Protein AF-A0AB39VF86-F1 (afdb_monomer)

pLDDT: mean 93.36, std 5.09, range [64.38, 97.19]

Sequence (71 aa):
MRVSNKGVDGT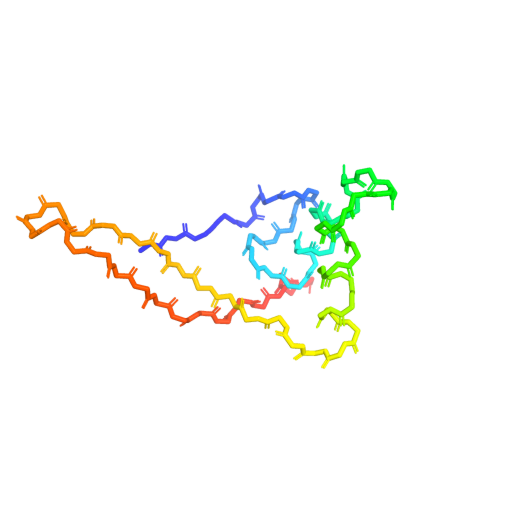RQMSPDWVKNVSSKLDKNNPVKKAVDEAIDNGKINTGLVGVDKKTGELIFIPTRITNIKK

Structure (mmCIF, N/CA/C/O backbone):
data_AF-A0AB39VF86-F1
#
_entry.id   AF-A0AB39VF86-F1
#
loop_
_atom_site.group_PDB
_atom_site.id
_atom_site.type_symbol
_atom_site.label_atom_id
_atom_site.label_alt_id
_atom_site.label_comp_id
_atom_site.label_asym_id
_atom_site.label_entity_id
_atom_site.label_seq_id
_atom_site.pdbx_PDB_ins_code
_atom_site.Cartn_x
_atom_site.Cartn_y
_atom_site.Cartn_z
_atom_site.occupancy
_atom_site.B_iso_or_equiv
_atom_site.auth_seq_id
_atom_site.auth_comp_id
_atom_site.auth_asym_id
_atom_site.auth_atom_id
_atom_site.pdbx_PDB_model_num
ATOM 1 N N . MET A 1 1 ? -17.424 2.123 0.175 1.00 71.25 1 MET A N 1
ATOM 2 C CA . MET A 1 1 ? -16.175 2.919 0.090 1.00 71.25 1 MET A CA 1
ATOM 3 C C . MET A 1 1 ? -15.632 2.802 -1.326 1.00 71.25 1 MET A C 1
ATOM 5 O O . MET A 1 1 ? -15.715 1.718 -1.888 1.00 71.25 1 MET A O 1
ATOM 9 N N . ARG A 1 2 ? -15.135 3.888 -1.925 1.00 82.19 2 ARG A N 1
ATOM 10 C CA . ARG A 1 2 ? -14.554 3.872 -3.278 1.00 82.19 2 ARG A CA 1
ATOM 11 C C . ARG A 1 2 ? -13.179 4.518 -3.230 1.00 82.19 2 ARG A C 1
ATOM 13 O O . ARG A 1 2 ? -13.049 5.604 -2.677 1.00 82.19 2 ARG A O 1
ATOM 20 N N . VAL A 1 3 ? -12.187 3.868 -3.825 1.00 89.62 3 VAL A N 1
ATOM 21 C CA . VAL A 1 3 ? -10.848 4.441 -3.996 1.00 89.62 3 VAL A CA 1
ATOM 22 C C . VAL A 1 3 ? -10.763 5.238 -5.299 1.00 89.62 3 VAL A C 1
ATOM 24 O O . VAL A 1 3 ? -11.524 5.001 -6.240 1.00 89.62 3 VAL A O 1
ATOM 27 N N . SER A 1 4 ? -9.851 6.204 -5.365 1.00 93.44 4 SER A N 1
ATOM 28 C CA . SER A 1 4 ? -9.663 7.045 -6.547 1.00 93.44 4 SER A CA 1
ATOM 29 C C . SER A 1 4 ? -8.857 6.336 -7.642 1.00 93.44 4 SER A C 1
ATOM 31 O O . SER A 1 4 ? -7.831 5.718 -7.365 1.00 93.44 4 SER A O 1
ATOM 33 N N . ASN A 1 5 ? -9.267 6.504 -8.905 1.00 94.94 5 ASN A N 1
ATOM 34 C CA . ASN A 1 5 ? -8.440 6.191 -10.085 1.00 94.94 5 ASN A CA 1
ATOM 35 C C . ASN A 1 5 ? -7.477 7.336 -10.457 1.00 94.94 5 ASN A C 1
ATOM 37 O O . ASN A 1 5 ? -6.796 7.256 -11.469 1.00 94.94 5 ASN A O 1
ATOM 41 N N . LYS A 1 6 ? -7.460 8.420 -9.678 1.00 95.38 6 LYS A N 1
ATOM 42 C CA . LYS A 1 6 ? -6.609 9.602 -9.864 1.00 95.38 6 LYS A CA 1
ATOM 43 C C . LYS A 1 6 ? -5.707 9.779 -8.640 1.00 95.38 6 LYS A C 1
ATOM 45 O O . LYS A 1 6 ? -5.732 10.816 -7.986 1.00 95.38 6 LYS A O 1
ATOM 50 N N . GLY A 1 7 ? -5.036 8.703 -8.242 1.00 93.00 7 GLY A N 1
ATOM 51 C CA . GLY A 1 7 ? -4.071 8.698 -7.150 1.00 93.00 7 GLY A CA 1
ATOM 52 C C . GLY A 1 7 ? -2.745 9.334 -7.559 1.00 93.00 7 GLY A C 1
ATOM 53 O O . GLY A 1 7 ? -2.651 10.043 -8.562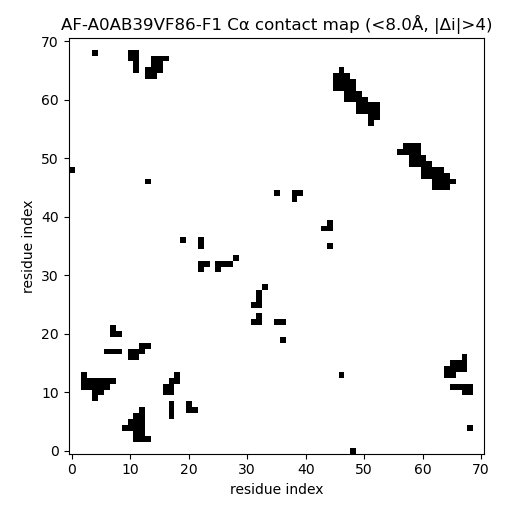 1.00 93.00 7 GLY A O 1
ATOM 54 N N . VAL A 1 8 ? -1.710 9.066 -6.764 1.00 94.19 8 VAL A N 1
ATOM 55 C CA . VAL A 1 8 ? -0.357 9.569 -7.009 1.00 94.19 8 VAL A CA 1
ATOM 56 C C . VAL A 1 8 ? 0.100 9.175 -8.413 1.00 94.19 8 VAL A C 1
ATOM 58 O O . VAL A 1 8 ? 0.083 8.001 -8.779 1.00 94.19 8 VAL A O 1
ATOM 61 N N . ASP A 1 9 ? 0.462 10.181 -9.203 1.00 93.44 9 ASP A N 1
ATOM 62 C CA . ASP A 1 9 ? 0.898 10.058 -10.596 1.00 93.44 9 ASP A CA 1
ATOM 63 C C . ASP A 1 9 ? -0.126 9.331 -11.494 1.00 93.44 9 ASP A C 1
ATOM 65 O O . ASP A 1 9 ? 0.225 8.555 -12.378 1.00 93.44 9 ASP A O 1
ATOM 69 N N . GLY A 1 10 ? -1.424 9.550 -11.246 1.00 94.19 10 GLY A N 1
ATOM 70 C CA . GLY A 1 10 ? -2.515 9.001 -12.063 1.00 94.19 10 GLY A CA 1
ATOM 71 C C . GLY A 1 10 ? -2.801 7.513 -11.839 1.00 94.19 10 GLY A C 1
ATOM 72 O O . GLY A 1 10 ? -3.625 6.931 -12.540 1.00 94.19 10 GLY A O 1
ATOM 73 N N . THR A 1 11 ? -2.153 6.888 -10.856 1.00 96.19 11 THR A N 1
ATOM 74 C CA . THR A 1 11 ? -2.380 5.480 -10.508 1.00 96.19 11 THR A CA 1
ATOM 75 C C . THR A 1 11 ? -3.678 5.288 -9.722 1.00 96.19 11 THR A C 1
ATOM 77 O O . THR A 1 11 ? -4.209 6.213 -9.100 1.00 96.19 11 THR A O 1
ATOM 80 N N . ARG A 1 12 ? -4.211 4.062 -9.699 1.00 95.44 12 ARG A N 1
ATOM 81 C CA . ARG A 1 12 ? -5.341 3.730 -8.822 1.00 95.44 12 ARG A CA 1
ATOM 82 C C . ARG A 1 12 ? -4.856 3.626 -7.379 1.00 95.44 12 ARG A C 1
ATOM 84 O O . ARG A 1 12 ? -3.953 2.846 -7.102 1.00 95.44 12 ARG A O 1
ATOM 91 N N . GLN A 1 13 ? -5.474 4.354 -6.455 1.00 95.25 13 GLN A N 1
ATOM 92 C CA . GLN A 1 13 ? -5.145 4.267 -5.030 1.00 95.25 13 GLN A CA 1
ATOM 93 C C . GLN A 1 13 ? -5.138 2.812 -4.537 1.00 95.25 13 GLN A C 1
ATOM 95 O O . GLN A 1 13 ? -5.996 2.019 -4.926 1.00 95.25 13 GLN A O 1
ATOM 100 N N . MET A 1 14 ? -4.163 2.486 -3.682 1.00 93.94 14 MET A N 1
ATOM 101 C CA . MET A 1 14 ? -3.895 1.146 -3.132 1.00 93.94 14 MET A CA 1
ATOM 102 C C . MET A 1 14 ? -3.461 0.077 -4.149 1.00 93.94 14 MET A C 1
ATOM 104 O O . MET A 1 14 ? -3.204 -1.053 -3.747 1.00 93.94 14 MET A O 1
ATOM 108 N N . SER A 1 15 ? -3.359 0.396 -5.444 1.00 94.69 15 SER A N 1
ATOM 109 C CA . SER A 1 15 ? -2.781 -0.530 -6.426 1.00 94.69 15 SER A CA 1
ATOM 110 C C . SER A 1 15 ? -1.258 -0.658 -6.260 1.00 94.69 15 SER A C 1
ATOM 112 O O . SER A 1 15 ? -0.640 0.255 -5.703 1.00 94.69 15 SER A O 1
ATOM 114 N N . PRO A 1 16 ? -0.633 -1.745 -6.752 1.00 95.12 16 PRO A N 1
ATOM 115 C CA . PRO A 1 16 ? 0.820 -1.912 -6.712 1.00 95.12 16 PRO A CA 1
ATOM 116 C C . PRO A 1 16 ? 1.605 -0.692 -7.218 1.00 95.12 16 PRO A C 1
ATOM 118 O O . PRO A 1 16 ? 2.527 -0.236 -6.541 1.00 95.12 16 PRO A O 1
ATOM 121 N N . ASP A 1 17 ? 1.194 -0.105 -8.346 1.00 95.75 17 ASP A N 1
ATOM 122 C CA . ASP A 1 17 ? 1.876 1.071 -8.907 1.00 95.75 17 ASP A CA 1
ATOM 123 C C . ASP A 1 17 ? 1.730 2.292 -7.993 1.00 95.75 17 ASP A C 1
ATOM 125 O O . ASP A 1 17 ? 2.669 3.065 -7.813 1.00 95.75 17 ASP A O 1
ATOM 129 N N . TRP A 1 18 ? 0.565 2.449 -7.362 1.00 96.00 18 TRP A N 1
ATOM 130 C CA . TRP A 1 18 ? 0.342 3.533 -6.412 1.00 96.00 18 TRP A CA 1
ATOM 131 C C . TRP A 1 18 ? 1.227 3.403 -5.174 1.00 96.00 18 TRP A C 1
ATOM 133 O O . TRP A 1 18 ? 1.823 4.394 -4.761 1.00 96.00 18 TRP A O 1
ATOM 143 N N . VAL A 1 19 ? 1.351 2.200 -4.601 1.00 95.38 19 VAL A N 1
ATOM 144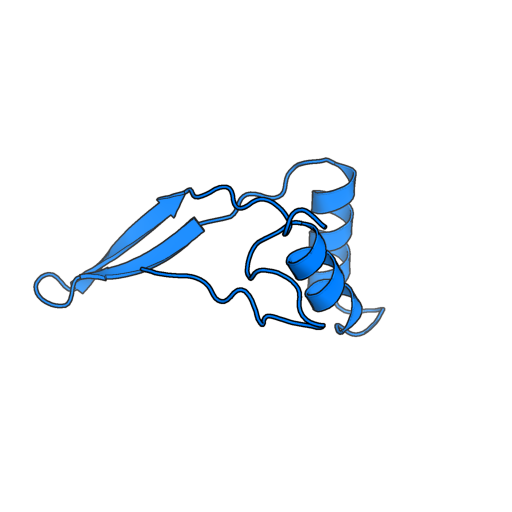 C CA . VAL A 1 19 ? 2.219 1.964 -3.432 1.00 95.38 19 VAL A CA 1
ATOM 145 C C . VAL A 1 19 ? 3.669 2.301 -3.779 1.00 95.38 19 VAL A C 1
ATOM 147 O O . VAL A 1 19 ? 4.330 3.017 -3.026 1.00 95.38 19 VAL A O 1
ATOM 150 N N . LYS A 1 20 ? 4.139 1.871 -4.956 1.00 95.38 20 LYS A N 1
ATOM 151 C CA . LYS A 1 20 ? 5.485 2.184 -5.446 1.00 95.38 20 LYS A CA 1
ATOM 152 C C . LYS A 1 20 ? 5.702 3.690 -5.625 1.00 95.38 20 LYS A C 1
ATOM 154 O O . LYS A 1 20 ? 6.730 4.209 -5.198 1.00 95.38 20 LYS A O 1
ATOM 159 N N . ASN A 1 21 ? 4.731 4.403 -6.197 1.00 95.94 21 ASN A N 1
ATOM 160 C CA . ASN A 1 21 ? 4.831 5.848 -6.419 1.00 95.94 21 ASN A CA 1
ATOM 161 C C . ASN A 1 21 ? 4.719 6.666 -5.127 1.00 95.94 21 ASN A C 1
ATOM 163 O O . ASN A 1 21 ? 5.277 7.753 -5.027 1.00 95.94 21 ASN A O 1
ATOM 167 N N . VAL A 1 22 ? 4.003 6.169 -4.118 1.00 94.69 22 VAL A N 1
ATOM 168 C CA . VAL A 1 22 ? 4.007 6.786 -2.786 1.00 94.69 22 VAL A CA 1
ATOM 169 C C . VAL A 1 22 ? 5.359 6.556 -2.110 1.00 94.69 22 VAL A C 1
ATOM 171 O O . VAL A 1 22 ? 5.964 7.518 -1.642 1.00 94.69 22 VAL A O 1
ATOM 174 N N . SER A 1 23 ? 5.869 5.317 -2.115 1.00 95.00 23 SER A N 1
ATOM 175 C CA . SER A 1 23 ? 7.189 4.989 -1.553 1.00 95.00 23 SER A CA 1
ATOM 176 C C . SER A 1 23 ? 8.307 5.798 -2.219 1.00 95.00 23 SER A C 1
ATOM 178 O O . SER A 1 23 ? 9.228 6.276 -1.553 1.00 95.00 23 SER A O 1
ATOM 180 N N . SER A 1 24 ? 8.233 6.024 -3.536 1.00 94.62 24 SER A N 1
ATOM 181 C CA . SER A 1 24 ? 9.247 6.782 -4.278 1.00 94.62 24 SER A CA 1
ATOM 182 C C . SER A 1 24 ? 9.359 8.248 -3.847 1.00 94.62 24 SER A C 1
ATOM 184 O O . SER A 1 24 ? 10.442 8.815 -3.971 1.00 94.62 24 SER A O 1
ATOM 186 N N . LYS A 1 25 ? 8.289 8.828 -3.288 1.00 94.81 25 LYS A N 1
ATOM 187 C CA . LYS A 1 25 ? 8.241 10.216 -2.796 1.00 94.81 25 LYS A CA 1
ATOM 188 C C . LYS A 1 25 ? 8.752 10.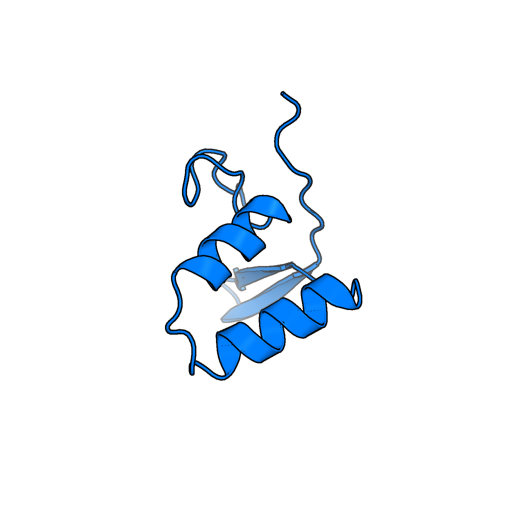386 -1.364 1.00 94.81 25 LYS A C 1
ATOM 190 O O . LYS A 1 25 ? 8.901 11.518 -0.918 1.00 94.81 25 LYS A O 1
ATOM 195 N N . LEU A 1 26 ? 9.009 9.293 -0.646 1.00 94.94 26 LEU A N 1
ATOM 196 C CA . LEU A 1 26 ? 9.645 9.338 0.669 1.00 94.94 26 LEU A CA 1
ATOM 197 C C . LEU A 1 26 ? 11.159 9.528 0.533 1.00 94.94 26 LEU A C 1
ATOM 199 O O . LEU A 1 26 ? 11.779 8.989 -0.392 1.00 94.94 26 LEU A O 1
ATOM 203 N N . ASP A 1 27 ? 11.754 10.226 1.504 1.00 95.31 27 ASP A N 1
ATOM 204 C CA . ASP A 1 27 ? 13.204 10.407 1.587 1.00 95.31 27 ASP A CA 1
ATOM 205 C C . ASP A 1 27 ? 13.944 9.068 1.545 1.00 95.31 27 ASP A C 1
ATOM 207 O O . ASP A 1 27 ? 13.504 8.066 2.112 1.00 95.31 27 ASP A O 1
ATOM 211 N N . LYS A 1 28 ? 15.124 9.058 0.918 1.00 91.69 28 LYS A N 1
ATOM 212 C CA . LYS A 1 28 ? 15.922 7.838 0.723 1.00 91.69 28 LYS A CA 1
ATOM 213 C C . LYS A 1 28 ? 16.242 7.107 2.034 1.00 91.69 28 LYS A C 1
ATOM 215 O O . LYS A 1 28 ? 16.260 5.882 2.051 1.00 91.69 28 LYS A O 1
ATOM 220 N N . ASN A 1 29 ? 16.469 7.852 3.116 1.00 94.44 29 ASN A N 1
ATOM 221 C CA . ASN A 1 29 ? 16.808 7.305 4.433 1.00 94.44 29 ASN A CA 1
ATOM 222 C C . ASN A 1 29 ? 15.573 7.077 5.324 1.00 94.44 29 ASN A C 1
ATOM 224 O O . ASN A 1 29 ? 15.718 6.775 6.507 1.00 94.44 29 ASN A O 1
ATOM 228 N N . ASN A 1 30 ? 14.358 7.238 4.788 1.00 96.12 30 ASN A N 1
ATOM 229 C CA . ASN A 1 30 ? 13.137 7.037 5.552 1.00 96.12 30 ASN A CA 1
ATOM 230 C C . ASN A 1 30 ? 12.938 5.533 5.848 1.00 96.12 30 ASN A C 1
ATOM 232 O O . ASN A 1 30 ? 12.860 4.735 4.909 1.00 96.12 30 ASN A O 1
ATOM 236 N N . PRO A 1 31 ? 12.810 5.116 7.121 1.00 95.75 31 PRO A N 1
ATOM 237 C CA . PRO A 1 31 ? 12.628 3.706 7.471 1.00 95.75 31 PRO A CA 1
ATOM 238 C C . PRO A 1 31 ? 11.346 3.099 6.879 1.00 95.75 31 PRO A C 1
ATOM 240 O O . PRO A 1 31 ? 11.325 1.913 6.556 1.00 95.75 31 PRO A O 1
ATOM 243 N N . VAL A 1 32 ? 10.299 3.907 6.669 1.00 95.50 32 VAL A N 1
ATOM 244 C CA . VAL A 1 32 ? 9.048 3.467 6.031 1.00 95.50 32 VAL A CA 1
ATOM 245 C C . VAL A 1 32 ? 9.289 3.081 4.579 1.00 95.50 32 VAL A C 1
ATOM 247 O O . VAL A 1 32 ? 8.779 2.058 4.136 1.00 95.50 32 VAL A O 1
ATOM 250 N N . LYS A 1 33 ? 10.099 3.860 3.851 1.00 96.44 33 LYS A N 1
ATOM 251 C CA . LYS A 1 33 ? 10.457 3.557 2.462 1.00 96.44 33 LYS A CA 1
ATOM 252 C C . LYS A 1 33 ? 11.104 2.178 2.367 1.00 96.44 33 LYS A C 1
ATOM 254 O O . LYS A 1 33 ? 10.636 1.334 1.614 1.00 96.44 33 LYS A O 1
ATOM 259 N N . LYS A 1 34 ? 12.121 1.936 3.200 1.00 96.00 34 LYS A N 1
ATOM 260 C CA . LYS A 1 34 ? 12.823 0.649 3.259 1.00 96.00 34 LYS A CA 1
ATOM 261 C C . LYS A 1 34 ? 11.862 -0.510 3.548 1.00 96.00 34 LYS A C 1
ATOM 263 O O . LYS A 1 34 ? 11.885 -1.502 2.833 1.00 96.00 34 LYS A O 1
ATOM 268 N N . ALA A 1 35 ? 10.993 -0.365 4.549 1.00 95.94 35 ALA A N 1
ATOM 269 C CA . ALA A 1 35 ? 10.028 -1.404 4.908 1.00 95.94 35 ALA A CA 1
ATOM 270 C C . ALA A 1 35 ? 9.007 -1.688 3.790 1.00 95.94 35 ALA A C 1
ATOM 272 O O . ALA A 1 35 ? 8.654 -2.843 3.552 1.00 95.94 35 ALA A O 1
ATOM 273 N N . VAL A 1 36 ? 8.529 -0.647 3.098 1.00 95.38 36 VAL A N 1
ATOM 274 C CA . VAL A 1 36 ? 7.598 -0.793 1.971 1.00 95.38 36 VAL A CA 1
ATOM 275 C C . VAL A 1 36 ? 8.284 -1.460 0.782 1.00 95.38 36 VAL A C 1
ATOM 277 O O . VAL A 1 36 ? 7.716 -2.393 0.221 1.00 95.38 36 VAL A O 1
ATOM 280 N N . ASP A 1 37 ? 9.495 -1.031 0.429 1.00 94.69 37 ASP A N 1
ATOM 281 C CA . ASP A 1 37 ? 10.254 -1.585 -0.695 1.00 94.69 37 ASP A CA 1
ATOM 282 C C . ASP A 1 37 ? 10.578 -3.075 -0.453 1.00 94.69 37 ASP A C 1
ATOM 284 O O . ASP A 1 37 ? 10.262 -3.916 -1.292 1.00 94.69 37 ASP A O 1
ATOM 288 N N . GLU A 1 38 ? 11.052 -3.443 0.746 1.00 96.12 38 GLU A N 1
ATOM 289 C CA . GLU A 1 38 ? 11.271 -4.848 1.128 1.00 96.12 38 GLU A CA 1
ATOM 290 C C . GLU A 1 38 ? 9.977 -5.679 1.080 1.00 96.12 38 GLU A C 1
ATOM 292 O O . GLU A 1 38 ? 9.985 -6.849 0.687 1.00 96.12 38 GLU A O 1
ATOM 297 N N . ALA A 1 39 ? 8.839 -5.111 1.485 1.00 95.75 39 ALA A N 1
ATOM 298 C CA . ALA A 1 39 ? 7.560 -5.810 1.426 1.00 95.75 39 ALA A CA 1
ATOM 299 C C . ALA A 1 39 ? 7.050 -5.981 -0.015 1.00 95.75 39 ALA A C 1
ATOM 301 O O . ALA A 1 39 ? 6.419 -7.001 -0.305 1.00 95.75 39 ALA A O 1
ATOM 302 N N . ILE A 1 40 ? 7.320 -5.025 -0.911 1.00 94.12 40 ILE A N 1
ATOM 303 C CA . ILE A 1 40 ? 7.035 -5.150 -2.347 1.00 94.12 40 ILE A CA 1
ATOM 304 C C . ILE A 1 40 ? 7.872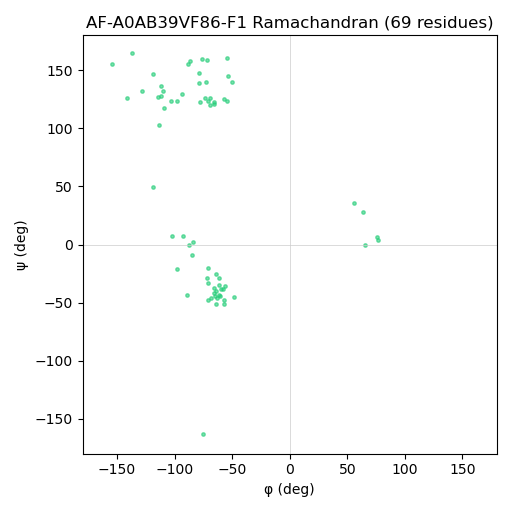 -6.286 -2.937 1.00 94.12 40 ILE A C 1
ATOM 306 O O . ILE A 1 40 ? 7.301 -7.193 -3.542 1.00 94.12 40 ILE A O 1
ATOM 310 N N . ASP A 1 41 ? 9.185 -6.275 -2.699 1.00 95.00 41 ASP A N 1
ATOM 311 C CA . ASP A 1 41 ? 10.126 -7.255 -3.257 1.00 95.00 41 ASP A CA 1
ATOM 312 C C . ASP A 1 41 ? 9.803 -8.686 -2.807 1.00 95.00 41 ASP A C 1
ATOM 314 O O . ASP A 1 41 ? 9.912 -9.638 -3.578 1.00 95.00 41 ASP A O 1
ATOM 318 N N . ASN A 1 42 ? 9.323 -8.837 -1.572 1.00 96.38 42 ASN A N 1
ATOM 319 C CA . ASN A 1 42 ? 8.923 -10.127 -1.015 1.00 96.38 42 ASN A CA 1
ATOM 320 C C . ASN A 1 42 ? 7.461 -10.517 -1.313 1.00 96.38 42 ASN A C 1
ATOM 322 O O . ASN A 1 42 ? 7.008 -11.562 -0.842 1.00 96.38 42 ASN A O 1
ATOM 326 N N . GLY A 1 43 ? 6.688 -9.684 -2.019 1.00 92.75 43 GLY A N 1
ATOM 327 C CA . GLY A 1 43 ? 5.265 -9.935 -2.283 1.00 92.75 43 GLY A CA 1
ATOM 328 C C . GLY A 1 43 ? 4.387 -9.967 -1.022 1.00 92.75 43 GLY A C 1
ATOM 329 O O . GLY A 1 43 ? 3.366 -10.651 -0.994 1.00 92.75 43 GLY A O 1
ATOM 330 N N . LYS A 1 44 ? 4.783 -9.248 0.038 1.00 93.62 44 LYS A N 1
ATOM 331 C CA . LYS A 1 44 ? 4.144 -9.247 1.370 1.00 93.62 44 LYS A CA 1
ATOM 332 C C . LYS A 1 44 ? 3.260 -8.027 1.647 1.00 93.62 44 LYS A C 1
ATOM 334 O O . LYS A 1 44 ? 2.775 -7.866 2.767 1.00 93.62 44 LYS A O 1
ATOM 339 N N . ILE A 1 45 ? 3.021 -7.169 0.654 1.00 92.81 45 ILE A N 1
ATOM 340 C CA . ILE A 1 45 ? 2.095 -6.040 0.799 1.00 92.81 45 ILE A CA 1
ATOM 341 C C . ILE A 1 45 ? 0.656 -6.553 0.914 1.00 92.81 45 ILE A C 1
ATOM 343 O O . ILE A 1 45 ? 0.116 -7.166 -0.008 1.00 92.81 45 ILE A O 1
ATOM 347 N N . ASN A 1 46 ? 0.014 -6.232 2.036 1.00 90.94 46 ASN A N 1
ATOM 348 C CA . ASN A 1 46 ? -1.422 -6.387 2.231 1.00 90.94 46 ASN A CA 1
ATOM 349 C C . ASN A 1 46 ? -2.065 -5.006 2.333 1.00 90.94 46 ASN A C 1
ATOM 351 O O . ASN A 1 46 ? -1.558 -4.121 3.019 1.00 90.94 46 ASN A O 1
ATOM 355 N N . THR A 1 47 ? -3.196 -4.828 1.661 1.00 91.38 47 THR A N 1
ATOM 356 C CA . THR A 1 47 ? -3.950 -3.574 1.658 1.00 91.38 47 THR A CA 1
ATOM 357 C C . THR A 1 47 ? -5.343 -3.794 2.229 1.00 91.38 47 THR A C 1
ATOM 359 O O . THR A 1 47 ? -5.947 -4.854 2.059 1.00 91.38 47 THR A O 1
ATOM 362 N N . GLY A 1 48 ? -5.875 -2.781 2.905 1.00 92.94 48 GLY A N 1
ATOM 363 C CA . GLY A 1 48 ? -7.230 -2.809 3.434 1.00 92.94 48 GLY A CA 1
ATOM 364 C C . GLY A 1 48 ? -7.802 -1.411 3.582 1.00 92.94 48 GLY A C 1
ATOM 365 O O . GLY A 1 48 ? -7.067 -0.428 3.664 1.00 92.94 48 GLY A O 1
ATOM 366 N N . LEU A 1 49 ? -9.126 -1.335 3.561 1.00 93.00 49 LEU A N 1
ATOM 367 C CA . LEU A 1 49 ? -9.869 -0.118 3.848 1.00 93.00 49 LEU A CA 1
ATOM 368 C C . LEU A 1 49 ? -10.232 -0.116 5.329 1.00 93.00 49 LEU A C 1
ATOM 370 O O . LEU A 1 49 ? -10.775 -1.099 5.827 1.00 93.00 49 LEU A O 1
ATOM 374 N N . VAL A 1 50 ? -9.940 0.988 6.010 1.00 92.69 50 VAL A N 1
ATOM 375 C CA . VAL A 1 50 ? -10.304 1.185 7.416 1.00 92.69 50 VAL A CA 1
ATOM 376 C C . VAL A 1 50 ? -11.385 2.245 7.499 1.00 92.69 50 VAL A C 1
ATOM 378 O O . VAL A 1 50 ? -11.274 3.305 6.879 1.00 92.69 50 VAL A O 1
ATOM 381 N N . GLY A 1 51 ? -12.436 1.951 8.253 1.00 93.00 51 GLY A N 1
ATOM 382 C CA . GLY A 1 51 ? -13.492 2.893 8.591 1.00 93.00 51 GLY A CA 1
ATOM 383 C C . GLY A 1 51 ? -13.869 2.780 10.061 1.00 93.00 51 GLY A C 1
ATOM 384 O O . GLY A 1 51 ? -13.525 1.804 10.721 1.00 93.00 51 GLY A O 1
ATOM 385 N N . VAL A 1 52 ? -14.581 3.785 10.557 1.00 95.19 52 VAL A N 1
ATOM 386 C CA . VAL A 1 52 ? -15.198 3.760 11.885 1.00 95.19 52 VAL A CA 1
ATOM 387 C C . VAL A 1 52 ? -16.705 3.715 11.687 1.00 95.19 52 VAL A C 1
ATOM 389 O O . VAL A 1 52 ? -17.251 4.545 10.949 1.00 95.19 52 VAL A O 1
ATOM 392 N N . ASP A 1 53 ? -17.375 2.756 12.319 1.00 94.75 53 ASP A N 1
ATOM 393 C CA . ASP A 1 53 ? -18.830 2.775 12.399 1.00 94.75 53 ASP A CA 1
ATOM 394 C C . ASP A 1 53 ? -19.262 3.980 13.243 1.00 94.75 53 ASP A C 1
ATOM 396 O O . ASP A 1 53 ? -18.871 4.133 14.397 1.00 94.75 53 ASP A O 1
ATOM 400 N N . LYS A 1 54 ? -20.062 4.877 12.665 1.00 95.06 54 LYS A N 1
ATOM 401 C CA . LYS A 1 54 ? -20.452 6.121 13.345 1.00 95.06 54 LYS A CA 1
ATOM 402 C C . LYS A 1 54 ? -21.419 5.911 14.513 1.00 95.06 54 LYS A C 1
ATOM 404 O O . LYS A 1 54 ? -21.564 6.823 15.319 1.00 95.06 54 LYS A O 1
ATOM 409 N N . LYS A 1 55 ? -22.127 4.782 14.567 1.00 96.88 55 LYS A N 1
ATOM 410 C CA . LYS A 1 55 ? -23.098 4.467 15.620 1.00 96.88 55 LYS A CA 1
ATOM 411 C C . LYS A 1 55 ? -22.422 3.765 16.790 1.00 96.88 55 LYS A C 1
ATOM 413 O O . LYS A 1 55 ? -22.722 4.102 17.929 1.00 96.88 55 LYS A O 1
ATOM 418 N N . THR A 1 56 ? -21.542 2.803 16.510 1.00 96.94 56 THR A N 1
ATOM 419 C CA . THR A 1 56 ? -20.895 1.978 17.545 1.00 96.94 56 THR A CA 1
ATOM 420 C C . THR A 1 56 ? -19.499 2.470 17.920 1.00 96.94 56 THR A C 1
ATOM 422 O O . THR A 1 56 ? -19.016 2.162 19.005 1.00 96.94 56 THR A O 1
ATOM 425 N N . GLY A 1 57 ? -18.847 3.253 17.057 1.00 96.06 57 GLY A N 1
ATOM 426 C CA . GLY A 1 57 ? -17.455 3.675 17.227 1.00 96.06 57 GLY A CA 1
ATOM 427 C C . GLY A 1 57 ? -16.436 2.582 16.891 1.00 96.06 57 GLY A C 1
ATOM 428 O O . GLY A 1 57 ? -15.236 2.793 17.059 1.00 96.06 57 GLY A O 1
ATOM 429 N N . GLU A 1 58 ? -16.884 1.422 16.410 1.00 97.19 58 GLU A N 1
ATOM 430 C CA . GLU A 1 58 ? -16.009 0.289 16.119 1.00 97.19 58 GLU A CA 1
ATOM 431 C C . GLU A 1 58 ? -15.158 0.533 14.868 1.00 97.19 58 GLU A C 1
ATOM 433 O O . GLU A 1 58 ? -15.626 1.055 13.851 1.00 97.19 58 GLU A O 1
ATOM 438 N N . LEU A 1 59 ? -13.893 0.112 14.931 1.00 96.00 59 LEU A N 1
ATOM 439 C CA . LEU A 1 59 ? -13.001 0.078 13.777 1.00 96.00 59 LEU A CA 1
ATOM 440 C C . LEU A 1 59 ? -13.327 -1.133 12.905 1.00 96.00 59 LEU A C 1
ATOM 442 O O . LEU A 1 59 ? -13.238 -2.277 13.344 1.00 96.00 59 LEU A O 1
ATOM 446 N N . ILE A 1 60 ? -13.633 -0.876 11.638 1.00 94.25 60 ILE A N 1
ATOM 447 C CA . ILE A 1 60 ? -13.888 -1.903 10.632 1.00 94.25 60 ILE A CA 1
ATOM 448 C C . ILE A 1 60 ? -12.709 -1.912 9.662 1.00 94.25 60 ILE A C 1
ATOM 450 O O . ILE A 1 60 ? -12.462 -0.928 8.961 1.00 94.25 60 ILE A O 1
ATOM 454 N N . PHE A 1 61 ? -11.993 -3.036 9.605 1.00 93.38 61 PHE A N 1
ATOM 455 C CA . PHE A 1 61 ? -10.949 -3.296 8.615 1.00 93.38 61 PHE A CA 1
ATOM 456 C C . PHE A 1 61 ? -11.478 -4.251 7.545 1.00 93.38 61 PHE A C 1
ATOM 458 O O . PHE A 1 61 ? -11.896 -5.365 7.851 1.00 93.38 61 PHE A O 1
ATOM 465 N N . ILE A 1 62 ? -11.421 -3.837 6.280 1.00 93.19 62 ILE A N 1
ATOM 466 C CA . ILE A 1 62 ? -11.813 -4.664 5.136 1.00 93.19 62 ILE A CA 1
ATOM 467 C C . ILE A 1 62 ? -10.562 -4.956 4.298 1.00 93.19 62 ILE A C 1
ATOM 469 O O . ILE A 1 62 ? -10.126 -4.078 3.537 1.00 93.19 62 ILE A O 1
ATOM 473 N N . PRO A 1 63 ? -9.975 -6.167 4.390 1.00 94.25 63 PRO A N 1
ATOM 474 C CA . PRO A 1 63 ? -8.878 -6.571 3.520 1.00 94.25 63 PRO A CA 1
ATOM 475 C C . PRO A 1 63 ? -9.330 -6.471 2.062 1.00 94.25 63 PRO A C 1
ATOM 477 O O . PRO A 1 63 ? -10.361 -7.020 1.683 1.00 94.25 63 PRO A O 1
ATOM 480 N N . THR A 1 64 ? -8.588 -5.741 1.236 1.00 92.56 64 THR A N 1
ATOM 481 C CA . THR A 1 64 ? -8.984 -5.464 -0.149 1.00 92.56 64 THR A CA 1
ATOM 482 C C . THR A 1 64 ? -7.759 -5.511 -1.039 1.00 92.56 64 THR A C 1
ATOM 484 O O . THR A 1 64 ? -6.801 -4.784 -0.793 1.00 92.56 64 THR A O 1
ATOM 487 N N . ARG A 1 65 ? -7.791 -6.309 -2.109 1.00 91.88 65 ARG A N 1
ATOM 488 C CA . ARG A 1 65 ? -6.764 -6.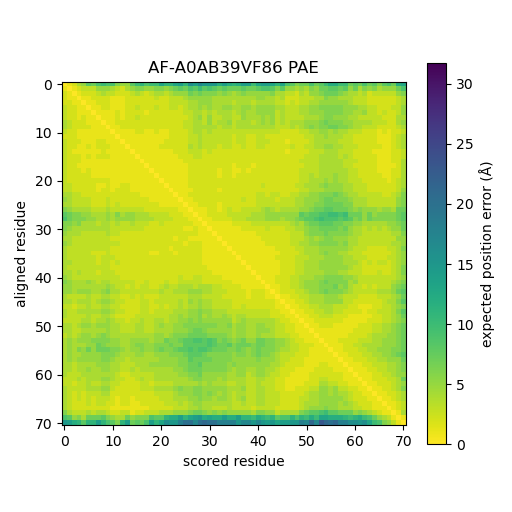279 -3.159 1.00 91.88 65 ARG A CA 1
ATOM 489 C C . ARG A 1 65 ? -7.249 -5.439 -4.330 1.00 91.88 65 ARG A C 1
ATOM 491 O O . ARG A 1 65 ? -8.294 -5.727 -4.906 1.00 91.88 65 ARG A O 1
ATOM 498 N N . ILE A 1 66 ? -6.478 -4.417 -4.687 1.00 91.94 66 ILE A N 1
ATOM 499 C CA . ILE A 1 66 ? -6.784 -3.530 -5.808 1.00 91.94 66 ILE A CA 1
ATOM 500 C C . ILE A 1 66 ? -5.720 -3.698 -6.883 1.00 91.94 66 ILE A C 1
ATOM 502 O O . ILE A 1 66 ? -4.529 -3.58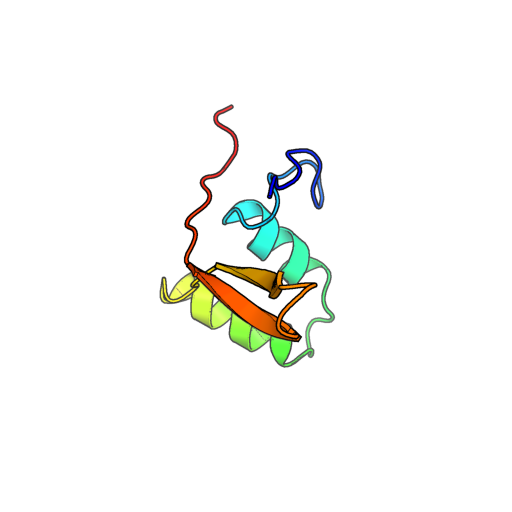8 -6.618 1.00 91.94 66 ILE A O 1
ATOM 506 N N . THR A 1 67 ? -6.153 -3.964 -8.112 1.00 93.44 67 THR A N 1
ATOM 507 C CA . THR A 1 67 ? -5.250 -4.112 -9.256 1.00 93.44 67 THR A CA 1
ATOM 508 C C . THR A 1 67 ? -4.950 -2.759 -9.893 1.00 93.44 67 THR A C 1
ATOM 510 O O . THR A 1 67 ? -5.759 -1.826 -9.802 1.00 93.44 67 THR A O 1
ATOM 513 N N . ASN A 1 68 ? -3.832 -2.681 -10.615 1.00 95.19 68 ASN A N 1
ATOM 514 C CA . ASN A 1 68 ? -3.506 -1.552 -11.486 1.00 95.19 68 ASN A CA 1
ATOM 515 C C . ASN A 1 68 ? -4.636 -1.274 -12.501 1.00 95.19 68 ASN A C 1
ATOM 517 O O . ASN A 1 68 ? -5.491 -2.128 -12.777 1.00 95.19 68 ASN A O 1
ATOM 521 N N . ILE A 1 69 ? -4.646 -0.059 -13.052 1.00 92.06 69 ILE A N 1
ATOM 522 C CA . ILE A 1 69 ? -5.523 0.296 -14.172 1.00 92.06 69 ILE A CA 1
ATOM 523 C C . ILE A 1 69 ? -5.019 -0.473 -15.399 1.00 92.06 69 ILE A C 1
ATOM 525 O O . ILE A 1 69 ? -3.834 -0.402 -15.720 1.00 92.06 69 ILE A O 1
ATOM 529 N N . LYS A 1 70 ? -5.900 -1.228 -16.065 1.00 81.62 70 LYS A N 1
ATOM 530 C CA . LYS A 1 70 ? -5.569 -1.819 -17.366 1.00 81.62 70 LYS A CA 1
ATOM 531 C C . LYS A 1 70 ? -5.392 -0.669 -18.357 1.00 81.62 70 LYS A C 1
ATOM 533 O O . LYS A 1 70 ? -6.300 0.154 -18.466 1.00 81.62 70 LYS A O 1
ATOM 538 N N . LYS A 1 71 ? -4.217 -0.590 -18.978 1.00 64.38 71 LYS A N 1
ATOM 539 C CA . LYS A 1 71 ? -3.977 0.312 -20.105 1.00 64.38 71 LYS A CA 1
ATOM 540 C C . LYS A 1 71 ? -4.766 -0.152 -21.320 1.00 64.38 71 LYS A C 1
ATOM 542 O O . LYS A 1 71 ? -4.930 -1.386 -21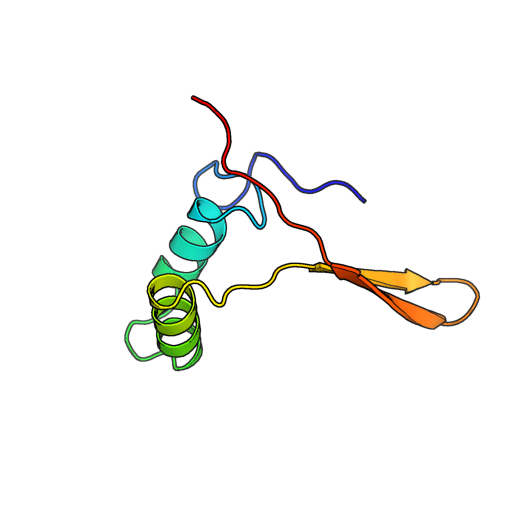.452 1.00 64.38 71 LYS A O 1
#

Radius of gyration: 13.97 Å; Cα contacts (8 Å, |Δi|>4): 92; chains: 1; bounding box: 40×20×38 Å

Nearest PDB structures (foldseek):
  3ukr-assembly1_A  TM=3.651E-01  e=2.601E+00  Bos taurus

Secondary structure (DSSP, 8-state):
----SS-GGGPPTTSHHHHHHHHHTS-TT-HHHHHHHHHHHTT----EEEEE-TTT--E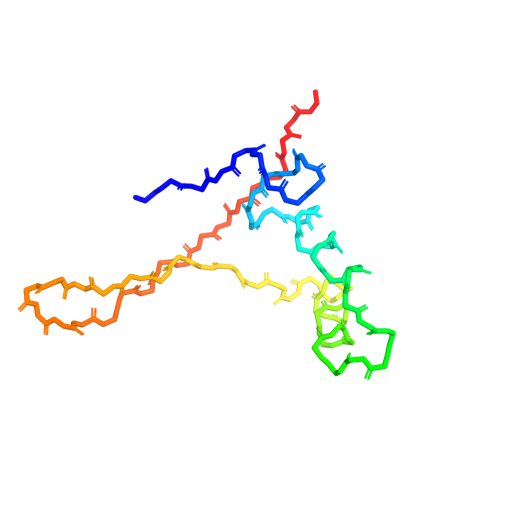EEEE---PPPP-

Solvent-accessible surface area (backbone atoms only — not comparable to full-atom values): 4414 Å² total; per-residue (Å²): 140,83,76,48,67,71,29,65,94,60,24,25,48,77,5,65,65,18,52,52,53,54,43,67,73,45,57,91,86,35,68,65,33,55,56,50,52,56,26,57,79,68,71,63,73,80,50,62,51,77,48,65,42,88,88,81,66,46,80,44,76,44,81,46,90,48,71,62,75,84,129

Organism: NCBI:txid3239302

Mean predicted aligned error: 3.48 Å

Foldseek 3Di:
DDWDCCAQPSKTPPAPVRLVSVLVPDDPPDVVSVVSVVCSVVVNDWDWDWDADPVPRDIDTGTDHDHIDDD